Protein AF-A0A4R6F6M9-F1 (afdb_monomer_lite)

Structure (mmCIF, N/CA/C/O backbone):
data_AF-A0A4R6F6M9-F1
#
_entry.id   AF-A0A4R6F6M9-F1
#
loop_
_atom_site.group_PDB
_atom_site.id
_atom_site.type_symbol
_atom_site.label_atom_id
_atom_site.label_alt_id
_atom_site.label_comp_id
_atom_site.label_asym_id
_atom_site.label_entity_id
_atom_site.label_seq_id
_atom_site.pdbx_PDB_ins_code
_atom_site.Cartn_x
_atom_site.Cartn_y
_atom_site.Cartn_z
_atom_site.occupancy
_atom_site.B_iso_or_equiv
_atom_site.auth_seq_id
_atom_site.auth_comp_id
_atom_site.auth_asym_id
_atom_site.auth_atom_id
_atom_site.pdbx_PDB_model_num
ATOM 1 N N . MET A 1 1 ? 9.924 -12.981 -24.071 1.00 45.50 1 MET A N 1
ATOM 2 C CA . MET A 1 1 ? 10.353 -11.655 -24.574 1.00 45.50 1 MET A CA 1
ATOM 3 C C . MET A 1 1 ? 11.393 -11.863 -25.659 1.00 45.50 1 MET A C 1
ATOM 5 O O . MET A 1 1 ? 12.392 -12.525 -25.407 1.00 45.50 1 MET A O 1
ATOM 9 N N . SER A 1 2 ? 11.071 -11.410 -26.868 1.00 41.72 2 SER A N 1
ATOM 10 C CA . SER A 1 2 ? 11.675 -11.763 -28.158 1.00 41.72 2 SER A CA 1
ATOM 11 C C . SER A 1 2 ? 13.204 -11.843 -28.159 1.00 41.72 2 SER A C 1
ATOM 13 O O . SER A 1 2 ? 13.891 -10.850 -27.928 1.00 41.72 2 SER A O 1
ATOM 15 N N . ARG A 1 3 ? 13.718 -13.016 -28.546 1.00 51.66 3 ARG A N 1
ATOM 16 C CA . ARG A 1 3 ? 15.097 -13.278 -29.000 1.00 51.66 3 ARG A CA 1
ATOM 17 C C . ARG A 1 3 ? 15.391 -12.582 -30.345 1.00 51.66 3 ARG A C 1
ATOM 19 O O . ARG A 1 3 ? 16.047 -13.159 -31.201 1.00 51.66 3 ARG A O 1
ATOM 26 N N . ALA A 1 4 ? 14.848 -11.386 -30.571 1.00 58.34 4 ALA A N 1
ATOM 27 C CA . ALA A 1 4 ? 15.050 -10.639 -31.803 1.00 58.34 4 ALA A CA 1
ATOM 28 C C . ALA A 1 4 ? 16.478 -10.085 -31.797 1.00 58.34 4 ALA A C 1
ATOM 30 O O . ALA A 1 4 ? 16.815 -9.161 -31.052 1.00 58.34 4 ALA A O 1
ATOM 31 N N . ILE A 1 5 ? 17.334 -10.735 -32.579 1.00 58.75 5 ILE A N 1
ATOM 32 C CA . ILE A 1 5 ? 18.727 -10.355 -32.781 1.00 58.75 5 ILE A CA 1
ATOM 33 C C . ILE A 1 5 ? 18.720 -9.188 -33.765 1.00 58.75 5 ILE A C 1
ATOM 35 O O . ILE A 1 5 ? 18.019 -9.228 -34.776 1.00 58.75 5 ILE A O 1
ATOM 39 N N . SER A 1 6 ? 19.465 -8.127 -33.464 1.00 61.78 6 SER A N 1
ATOM 40 C CA . SER A 1 6 ? 19.633 -7.046 -34.432 1.00 61.78 6 SER A CA 1
ATOM 41 C C . SER A 1 6 ? 20.352 -7.584 -35.673 1.00 61.78 6 SER A C 1
ATOM 43 O O . SER A 1 6 ? 21.433 -8.162 -35.560 1.00 61.78 6 SER A O 1
ATOM 45 N N . VAL A 1 7 ? 19.755 -7.396 -36.851 1.00 62.16 7 VAL A N 1
ATOM 46 C CA . VAL A 1 7 ? 20.300 -7.914 -38.121 1.00 62.16 7 VAL A CA 1
ATOM 47 C C . VAL A 1 7 ? 21.663 -7.281 -38.443 1.00 62.16 7 VAL A C 1
ATOM 49 O O . VAL A 1 7 ? 22.518 -7.917 -39.041 1.00 62.16 7 VAL A O 1
ATOM 52 N N . SER A 1 8 ? 21.898 -6.045 -37.986 1.00 63.56 8 SER A N 1
ATOM 53 C CA . SER A 1 8 ? 23.139 -5.298 -38.220 1.00 63.56 8 SER A CA 1
ATOM 54 C C . SER A 1 8 ? 24.231 -5.507 -37.165 1.00 63.56 8 SER A C 1
ATOM 56 O O . SER A 1 8 ? 25.405 -5.410 -37.503 1.00 63.56 8 SER A O 1
ATOM 58 N N . ALA A 1 9 ? 23.890 -5.776 -35.897 1.00 64.31 9 ALA A N 1
ATOM 59 C CA . ALA A 1 9 ? 24.891 -5.893 -34.826 1.00 64.31 9 ALA A CA 1
ATOM 60 C C . ALA A 1 9 ? 25.155 -7.341 -34.382 1.00 64.31 9 ALA A C 1
ATOM 62 O O . ALA A 1 9 ? 25.978 -7.548 -33.489 1.00 64.31 9 ALA A O 1
ATOM 63 N N . ASN A 1 10 ? 24.452 -8.330 -34.959 1.00 63.97 10 ASN A N 1
ATOM 64 C CA . ASN A 1 10 ? 24.530 -9.765 -34.629 1.00 63.97 10 ASN A CA 1
ATOM 65 C C . ASN A 1 10 ? 24.441 -10.076 -33.124 1.00 63.97 10 ASN A C 1
ATOM 67 O O . ASN A 1 10 ? 24.875 -11.117 -32.633 1.00 63.97 10 ASN A O 1
ATOM 71 N N . LYS A 1 11 ? 23.864 -9.142 -32.368 1.00 66.94 11 LYS A N 1
ATOM 72 C CA . LYS A 1 11 ? 23.710 -9.196 -30.919 1.00 66.94 11 LYS A CA 1
ATOM 73 C C . LYS A 1 11 ? 22.277 -8.806 -30.566 1.00 66.94 11 LYS A C 1
ATOM 75 O O . LYS A 1 11 ? 21.681 -7.962 -31.253 1.00 66.94 11 LYS A O 1
ATOM 80 N N . PRO A 1 12 ? 21.698 -9.407 -29.514 1.00 72.00 12 PRO A N 1
ATOM 81 C CA . PRO A 1 12 ? 20.424 -8.951 -28.982 1.00 72.00 12 PRO A CA 1
ATOM 82 C C . PRO A 1 12 ? 20.569 -7.514 -28.474 1.00 72.00 12 PRO A C 1
ATOM 84 O O . PRO A 1 12 ? 21.596 -7.142 -27.901 1.00 72.00 12 PRO A O 1
ATOM 87 N N . PHE A 1 13 ? 19.541 -6.691 -28.680 1.00 77.62 13 PHE A N 1
ATOM 88 C CA . PHE A 1 13 ? 19.550 -5.331 -28.153 1.00 77.62 13 PHE A CA 1
ATOM 89 C C . PHE A 1 13 ? 19.603 -5.348 -26.623 1.00 77.62 13 PHE A C 1
ATOM 91 O O . PHE A 1 13 ? 18.864 -6.077 -25.960 1.00 77.62 13 PHE A O 1
ATOM 98 N N . GLY A 1 14 ? 20.476 -4.513 -26.055 1.00 83.38 14 GLY A N 1
ATOM 99 C CA . GLY A 1 14 ? 20.558 -4.337 -24.611 1.00 83.38 14 GLY A CA 1
ATOM 100 C C . GLY A 1 14 ? 19.246 -3.795 -24.039 1.00 83.38 14 GLY A C 1
ATOM 101 O O . GLY A 1 14 ? 18.592 -2.945 -24.646 1.00 83.38 14 GLY A O 1
ATOM 102 N N . LEU A 1 15 ? 18.892 -4.247 -22.833 1.00 82.00 15 LEU A N 1
ATOM 103 C CA . LEU A 1 15 ? 17.637 -3.894 -22.155 1.00 82.00 15 LEU A CA 1
ATOM 104 C C . LEU A 1 15 ? 17.455 -2.371 -22.019 1.00 82.00 15 LEU A C 1
ATOM 106 O O . LEU A 1 15 ? 16.345 -1.875 -22.155 1.00 82.00 15 LEU A O 1
ATOM 110 N N . GLN A 1 16 ? 18.548 -1.618 -21.849 1.00 83.69 16 GLN A N 1
ATOM 111 C CA . GLN A 1 16 ? 18.526 -0.150 -21.823 1.00 83.69 16 GLN A CA 1
ATOM 112 C C . GLN A 1 16 ? 17.938 0.462 -23.097 1.00 83.69 16 GLN A C 1
ATOM 114 O O . GLN A 1 16 ? 17.074 1.328 -23.009 1.00 8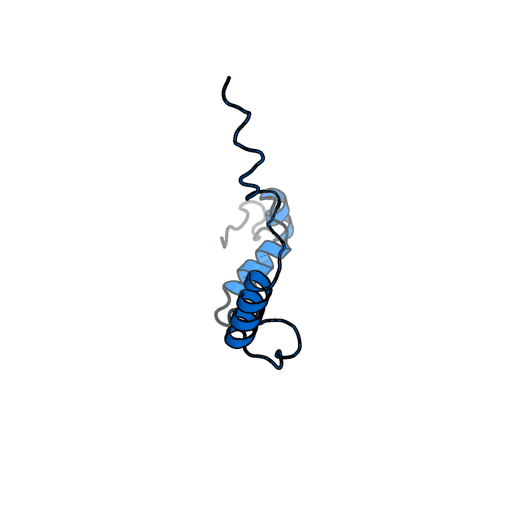3.69 16 GLN A O 1
ATOM 119 N N . ARG A 1 17 ? 18.381 -0.001 -24.271 1.00 85.12 17 ARG A N 1
ATOM 120 C CA . ARG A 1 17 ? 17.922 0.519 -25.563 1.00 85.12 17 ARG A CA 1
ATOM 121 C C . ARG A 1 17 ? 16.455 0.180 -25.795 1.00 85.12 17 ARG A C 1
ATOM 123 O O . ARG A 1 17 ? 15.693 1.025 -26.239 1.00 85.12 17 ARG A O 1
ATOM 130 N N . VAL A 1 18 ? 16.060 -1.043 -25.445 1.00 85.00 18 VAL A N 1
ATOM 131 C CA . VAL A 1 18 ? 14.669 -1.501 -25.548 1.00 85.00 18 VAL A CA 1
ATOM 132 C C . VAL A 1 18 ? 13.754 -0.671 -24.641 1.00 85.00 18 VAL A C 1
ATOM 134 O O . VAL A 1 18 ? 12.717 -0.204 -25.097 1.00 85.00 18 VAL A O 1
ATOM 137 N N . CYS A 1 19 ? 14.157 -0.422 -23.391 1.00 88.50 19 CYS A N 1
ATOM 138 C CA . CYS A 1 19 ? 13.418 0.440 -22.465 1.00 88.50 19 CYS A CA 1
ATOM 139 C C . CYS A 1 19 ? 13.294 1.883 -22.970 1.00 88.50 19 CYS A C 1
ATOM 141 O O . CYS A 1 19 ? 12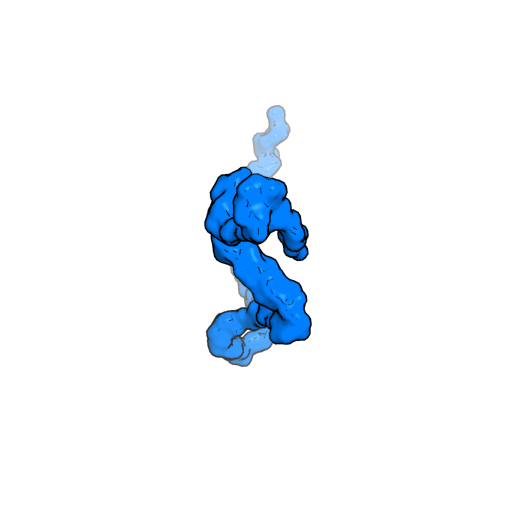.212 2.451 -22.886 1.00 88.50 19 CYS A O 1
ATOM 143 N N . GLN A 1 20 ? 14.369 2.461 -23.517 1.00 86.81 20 GLN A N 1
ATOM 144 C CA . GLN A 1 20 ? 14.343 3.820 -24.069 1.00 86.81 20 GLN A CA 1
ATOM 145 C C . GLN A 1 20 ? 13.407 3.941 -25.277 1.00 86.81 20 GLN A C 1
ATOM 147 O O . GLN A 1 20 ? 12.615 4.872 -25.333 1.00 86.81 20 GLN A O 1
ATOM 152 N N . VAL A 1 21 ? 13.467 2.997 -26.221 1.00 89.38 21 VAL A N 1
ATOM 153 C CA . VAL A 1 21 ? 12.646 3.032 -27.444 1.00 89.38 21 VAL A CA 1
ATOM 154 C C . VAL A 1 21 ? 11.171 2.766 -27.146 1.00 89.38 21 VAL A C 1
ATOM 156 O O . VAL A 1 21 ? 10.306 3.414 -27.722 1.00 89.38 21 VAL A O 1
ATOM 159 N N . LEU A 1 22 ? 10.873 1.823 -26.249 1.00 85.69 22 LEU A N 1
ATOM 160 C CA . LEU A 1 22 ? 9.495 1.468 -25.897 1.00 85.69 22 LEU A CA 1
ATOM 161 C C . LEU A 1 22 ? 8.893 2.369 -24.805 1.00 85.69 22 LEU A C 1
ATOM 163 O O . LEU A 1 22 ? 7.732 2.190 -24.454 1.00 85.69 22 LEU A O 1
ATOM 167 N N . GLY A 1 23 ? 9.671 3.292 -24.228 1.00 89.44 23 GLY A N 1
ATOM 168 C CA . GLY A 1 23 ? 9.210 4.198 -23.170 1.00 89.44 23 GLY A CA 1
ATOM 169 C C . GLY A 1 23 ? 8.923 3.526 -21.821 1.00 89.44 23 GLY A C 1
ATOM 170 O O . GLY A 1 23 ? 8.294 4.130 -20.956 1.00 89.44 23 GLY A O 1
ATOM 171 N N . PHE A 1 24 ? 9.373 2.286 -21.604 1.00 86.38 24 PHE A N 1
ATOM 172 C CA . PHE A 1 24 ? 9.154 1.579 -20.339 1.00 86.38 24 PHE A CA 1
ATOM 173 C C . PHE A 1 24 ? 10.314 1.785 -19.364 1.00 86.38 24 PHE A C 1
ATOM 175 O O . PHE A 1 24 ? 11.472 1.549 -19.731 1.00 86.38 24 PHE A O 1
ATOM 182 N N . PRO A 1 25 ? 10.043 2.109 -18.086 1.00 87.62 25 PRO A N 1
ATOM 183 C CA . PRO A 1 25 ? 11.091 2.155 -17.086 1.00 87.62 25 PRO A CA 1
ATOM 184 C C . PRO A 1 25 ? 11.634 0.748 -16.829 1.00 87.62 25 PRO A C 1
ATOM 186 O O . PRO A 1 25 ? 10.930 -0.266 -16.869 1.00 87.62 25 PRO A O 1
ATOM 189 N N . ARG A 1 26 ? 12.931 0.692 -16.530 1.00 87.44 26 ARG A N 1
ATOM 190 C CA . ARG A 1 26 ? 13.668 -0.561 -16.335 1.00 87.44 26 ARG A CA 1
ATOM 191 C C . ARG A 1 26 ? 13.104 -1.412 -15.188 1.00 87.44 26 ARG A C 1
ATOM 193 O O . ARG A 1 26 ? 13.134 -2.640 -15.257 1.00 87.44 26 ARG A O 1
ATOM 200 N N . SER A 1 27 ? 12.554 -0.754 -14.167 1.00 88.81 27 SER A N 1
ATOM 201 C CA . SER A 1 27 ? 11.892 -1.369 -13.012 1.00 88.81 27 SER A CA 1
ATOM 202 C C . SER A 1 27 ? 10.671 -2.201 -13.404 1.00 88.81 27 SER A C 1
ATOM 204 O O . SER A 1 27 ? 10.497 -3.289 -12.863 1.00 88.81 27 SER A O 1
ATOM 206 N N . THR A 1 28 ? 9.872 -1.760 -14.380 1.00 88.69 28 THR A N 1
ATOM 207 C CA . THR A 1 28 ? 8.688 -2.499 -14.850 1.00 88.69 28 THR A CA 1
ATOM 208 C C . THR A 1 28 ? 9.074 -3.852 -15.427 1.00 88.69 28 THR A C 1
ATOM 210 O O . THR A 1 28 ? 8.459 -4.866 -15.105 1.00 88.69 28 THR A O 1
ATOM 213 N N . ILE A 1 29 ? 10.139 -3.899 -16.231 1.00 87.19 29 ILE A N 1
ATOM 214 C CA . ILE A 1 29 ? 10.613 -5.150 -16.832 1.00 87.19 29 ILE A CA 1
ATOM 215 C C . ILE A 1 29 ? 11.107 -6.123 -15.756 1.00 87.19 29 ILE A C 1
ATOM 217 O O . ILE A 1 29 ? 10.812 -7.315 -15.831 1.00 87.19 29 ILE A O 1
ATOM 221 N N . TYR A 1 30 ? 11.824 -5.635 -14.740 1.00 87.69 30 TYR A N 1
ATOM 222 C CA . TYR A 1 30 ? 12.252 -6.478 -13.623 1.00 87.69 30 TYR A CA 1
ATOM 223 C C . TYR A 1 30 ? 11.080 -6.945 -12.753 1.00 87.69 30 TYR A C 1
ATOM 225 O O . TYR A 1 30 ? 11.043 -8.115 -12.389 1.00 87.69 30 TYR A O 1
ATOM 233 N N . ALA A 1 31 ? 10.097 -6.084 -12.483 1.00 85.56 31 ALA A N 1
ATOM 234 C CA . ALA A 1 31 ? 8.909 -6.443 -11.713 1.00 85.56 31 ALA A CA 1
ATOM 235 C C . ALA A 1 31 ? 8.071 -7.523 -12.415 1.00 85.56 31 ALA A C 1
ATOM 237 O O . ALA A 1 31 ? 7.633 -8.476 -11.775 1.00 85.56 31 ALA A O 1
ATOM 238 N N . VAL A 1 32 ? 7.884 -7.411 -13.735 1.00 85.75 32 VAL A N 1
ATOM 239 C CA . VAL A 1 32 ? 7.195 -8.435 -14.532 1.00 85.75 32 VAL A CA 1
ATOM 240 C C . VAL A 1 32 ? 7.984 -9.741 -14.522 1.00 85.75 32 VAL A C 1
ATOM 242 O O . VAL A 1 32 ? 7.404 -10.777 -14.226 1.00 85.75 32 VAL A O 1
ATOM 245 N N . ARG A 1 33 ? 9.304 -9.697 -14.764 1.00 87.31 33 ARG A N 1
ATOM 246 C CA . ARG A 1 33 ? 10.161 -10.896 -14.722 1.00 87.31 33 ARG A CA 1
ATOM 247 C C . ARG A 1 33 ? 10.115 -11.605 -13.376 1.00 87.31 33 ARG A C 1
ATOM 249 O O . ARG A 1 33 ? 10.068 -12.828 -13.360 1.00 87.31 33 ARG A O 1
ATOM 256 N N . ALA A 1 34 ? 10.123 -10.842 -12.283 1.00 84.38 34 ALA A N 1
ATOM 257 C CA . ALA A 1 34 ? 9.961 -11.384 -10.945 1.00 84.38 34 ALA A CA 1
ATOM 258 C C . ALA A 1 34 ? 8.617 -12.115 -10.838 1.00 84.38 34 ALA A C 1
ATOM 260 O O . ALA A 1 34 ? 8.614 -13.305 -10.576 1.00 84.38 34 ALA A O 1
ATOM 261 N N . ARG A 1 35 ? 7.490 -11.462 -11.152 1.00 78.75 35 ARG A N 1
ATOM 262 C CA . ARG A 1 35 ? 6.150 -12.083 -11.084 1.00 78.75 35 ARG A CA 1
ATOM 263 C C . ARG A 1 35 ? 5.990 -13.333 -11.955 1.00 78.75 35 ARG A C 1
ATOM 265 O O . ARG A 1 35 ? 5.237 -14.218 -11.582 1.00 78.75 35 ARG A O 1
ATOM 272 N N . THR A 1 36 ? 6.643 -13.379 -13.116 1.00 79.62 36 THR A N 1
ATOM 273 C CA . THR A 1 36 ? 6.573 -14.520 -14.046 1.00 79.62 36 THR A CA 1
ATOM 274 C C . THR A 1 36 ? 7.534 -15.654 -13.708 1.00 79.62 36 THR A C 1
ATOM 276 O O . THR A 1 36 ? 7.470 -16.693 -14.351 1.00 79.62 36 THR A O 1
ATOM 279 N N . ALA A 1 37 ? 8.474 -15.455 -12.783 1.00 80.44 37 ALA A N 1
ATOM 280 C CA . ALA A 1 37 ? 9.279 -16.559 -12.289 1.00 80.44 37 ALA A CA 1
ATOM 281 C C . ALA A 1 37 ? 8.395 -17.399 -11.358 1.00 80.44 37 ALA A C 1
ATOM 283 O O . ALA A 1 37 ? 7.844 -16.857 -10.400 1.00 80.44 37 ALA A O 1
ATOM 284 N N . ASP A 1 38 ? 8.295 -18.705 -11.620 1.00 64.25 38 ASP A N 1
ATOM 285 C CA . ASP A 1 38 ? 7.373 -19.660 -10.969 1.00 64.25 38 ASP A CA 1
ATOM 286 C C . ASP A 1 38 ? 7.480 -19.737 -9.426 1.00 64.25 38 ASP A C 1
ATOM 288 O O . ASP A 1 38 ? 6.687 -20.406 -8.773 1.00 64.25 38 ASP A O 1
ATOM 292 N N . ASN A 1 39 ? 8.436 -19.024 -8.823 1.00 63.00 39 ASN A N 1
ATOM 293 C CA . ASN A 1 39 ? 8.699 -18.974 -7.385 1.00 63.00 39 ASN A CA 1
ATOM 294 C C . ASN A 1 39 ? 8.201 -17.700 -6.680 1.00 63.00 39 ASN A C 1
ATOM 296 O O . ASN A 1 39 ? 8.494 -17.507 -5.498 1.00 63.00 39 ASN A O 1
ATOM 300 N N . VAL A 1 40 ? 7.479 -16.798 -7.355 1.00 60.78 40 VAL A N 1
ATOM 301 C CA . VAL A 1 40 ? 6.932 -15.614 -6.676 1.00 60.78 40 VAL A CA 1
ATOM 302 C C . VAL A 1 40 ? 5.586 -15.939 -6.050 1.00 60.78 40 VAL A C 1
ATOM 304 O O . VAL A 1 40 ? 4.534 -15.848 -6.677 1.00 60.78 40 VAL A O 1
ATOM 307 N N . VAL A 1 41 ? 5.640 -16.282 -4.763 1.00 69.38 41 VAL A N 1
ATOM 308 C CA . VAL A 1 41 ? 4.460 -16.327 -3.899 1.00 69.38 41 VAL A CA 1
ATOM 309 C C . VAL A 1 41 ? 3.813 -14.936 -3.920 1.00 69.38 41 VAL A C 1
ATOM 311 O O . VAL A 1 41 ? 4.495 -13.949 -3.619 1.00 69.38 41 VAL A O 1
ATOM 314 N N . PRO A 1 42 ? 2.523 -14.810 -4.283 1.00 67.56 42 PRO A N 1
ATOM 315 C CA . PRO A 1 42 ? 1.840 -13.531 -4.212 1.00 67.56 42 PRO A CA 1
ATOM 316 C C . PRO A 1 42 ? 1.883 -13.030 -2.767 1.00 67.56 42 PRO A C 1
ATOM 318 O O . PRO A 1 42 ? 1.362 -13.671 -1.855 1.00 67.56 42 PRO A O 1
ATOM 321 N N . ILE A 1 43 ? 2.525 -11.879 -2.551 1.00 68.69 43 ILE A N 1
ATOM 322 C CA . ILE A 1 43 ? 2.493 -11.198 -1.257 1.00 68.69 43 ILE A CA 1
ATOM 323 C C . ILE A 1 43 ? 1.060 -10.714 -1.071 1.00 68.69 43 ILE A C 1
ATOM 325 O O . ILE A 1 43 ? 0.661 -9.717 -1.671 1.00 68.69 43 ILE A O 1
ATOM 329 N N . ILE A 1 44 ? 0.281 -11.428 -0.262 1.00 73.38 44 ILE A N 1
ATOM 330 C CA . ILE A 1 44 ? -1.021 -10.948 0.189 1.00 73.38 44 ILE A CA 1
ATOM 331 C C . ILE A 1 44 ? -0.726 -9.808 1.168 1.00 73.38 44 ILE A C 1
ATOM 333 O O . ILE A 1 44 ? -0.121 -10.059 2.216 1.00 73.38 44 ILE A O 1
ATOM 337 N N . PRO A 1 45 ? -1.076 -8.549 0.847 1.00 70.94 45 PRO A N 1
ATOM 338 C CA . PRO A 1 45 ? -0.850 -7.448 1.766 1.00 70.94 45 PRO A CA 1
ATOM 339 C C . PRO A 1 45 ? -1.725 -7.661 3.006 1.00 70.94 45 PRO A C 1
ATOM 341 O O . PRO A 1 45 ? -2.933 -7.447 2.981 1.00 70.94 45 PRO A O 1
ATOM 344 N N . GLY A 1 46 ? -1.115 -8.122 4.097 1.00 74.81 46 GLY A N 1
ATOM 345 C CA . GLY A 1 46 ? -1.771 -8.193 5.400 1.00 74.81 46 GLY A CA 1
ATOM 346 C C . GLY A 1 46 ? -1.946 -6.801 6.008 1.00 74.81 46 GLY A C 1
ATOM 347 O O . GLY A 1 46 ? -1.221 -5.864 5.652 1.00 74.81 46 GLY A O 1
ATOM 348 N N . ARG A 1 47 ? -2.877 -6.656 6.966 1.00 72.12 47 ARG A N 1
ATOM 349 C CA . ARG A 1 47 ? -2.921 -5.446 7.803 1.00 72.12 47 ARG A CA 1
ATOM 350 C C . ARG A 1 47 ? -1.554 -5.273 8.457 1.00 72.12 47 ARG A C 1
ATOM 352 O O . ARG A 1 47 ? -1.059 -6.174 9.130 1.00 72.12 47 ARG A O 1
ATOM 359 N N . ARG A 1 48 ? -0.943 -4.113 8.231 1.00 75.38 48 ARG A N 1
ATOM 360 C CA . ARG A 1 48 ? 0.297 -3.729 8.900 1.00 75.38 48 ARG A CA 1
ATOM 361 C C . ARG A 1 48 ? -0.029 -3.341 10.339 1.00 75.38 48 ARG A C 1
ATOM 363 O O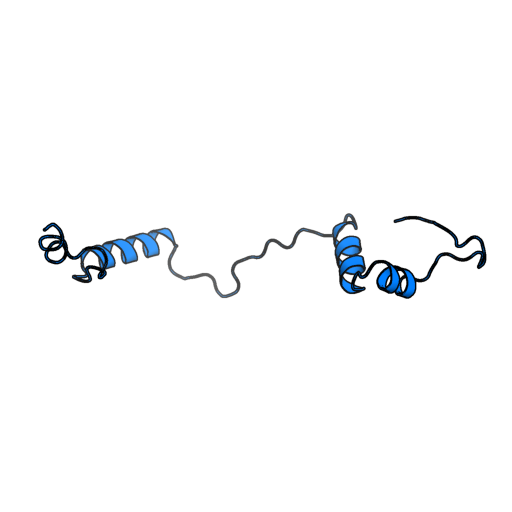 . ARG A 1 48 ? -0.997 -2.622 10.568 1.00 75.38 48 ARG A O 1
ATOM 370 N N . GLY A 1 49 ? 0.806 -3.777 11.274 1.00 79.94 49 GLY A N 1
ATOM 371 C CA . GLY A 1 49 ? 0.707 -3.401 12.682 1.00 79.94 49 GLY A CA 1
ATOM 372 C C . GLY A 1 49 ? 0.169 -4.506 13.598 1.00 79.94 49 GLY A C 1
ATOM 373 O O . GLY A 1 49 ? -0.176 -5.597 13.139 1.00 79.94 49 GLY A O 1
ATOM 374 N N . PRO A 1 50 ? 0.160 -4.247 14.916 1.00 84.44 50 PRO A N 1
ATOM 375 C CA . PRO A 1 50 ? -0.302 -5.203 15.913 1.00 84.44 50 PRO A CA 1
ATOM 376 C C . PRO A 1 50 ? -1.777 -5.553 15.701 1.00 84.44 50 PRO A C 1
ATOM 378 O O . PRO A 1 50 ? -2.583 -4.705 15.314 1.00 84.44 50 PRO A O 1
ATOM 381 N N . LYS A 1 51 ? -2.136 -6.813 15.977 1.00 81.38 51 LYS A N 1
ATOM 382 C CA . LYS A 1 51 ? -3.534 -7.251 15.907 1.00 81.38 51 LYS A CA 1
ATOM 383 C C . LYS A 1 51 ? -4.375 -6.427 16.896 1.00 81.38 51 LYS A C 1
ATOM 385 O O . LYS A 1 51 ? -3.968 -6.304 18.056 1.00 81.38 51 LYS A O 1
ATOM 390 N N . PRO A 1 52 ? -5.522 -5.870 16.468 1.00 82.06 52 PRO A N 1
ATOM 391 C CA . PRO A 1 52 ? -6.404 -5.148 17.372 1.00 82.06 52 PRO A CA 1
ATOM 392 C C . PRO A 1 52 ? -6.913 -6.089 18.470 1.00 82.06 52 PRO A C 1
ATOM 394 O O . PRO A 1 52 ? -7.161 -7.269 18.225 1.00 82.06 52 PRO A O 1
ATOM 397 N N . LYS A 1 53 ? -7.047 -5.564 19.693 1.00 87.12 53 LYS A N 1
ATOM 398 C CA . LYS A 1 53 ? -7.546 -6.322 20.857 1.00 87.12 53 LYS A CA 1
ATOM 399 C C . LYS A 1 53 ? -9.046 -6.620 20.770 1.00 87.12 53 LYS A C 1
ATOM 401 O O . LYS A 1 53 ? -9.518 -7.535 21.431 1.00 87.12 53 LYS A O 1
ATOM 406 N N . MET A 1 54 ? -9.773 -5.832 19.982 1.00 87.81 54 MET A N 1
ATOM 407 C CA . MET A 1 54 ? -11.214 -5.938 19.786 1.00 87.81 54 MET A CA 1
ATOM 408 C C . MET A 1 54 ? -11.493 -6.510 18.390 1.00 87.81 54 MET A C 1
ATOM 410 O O . MET A 1 54 ? -10.884 -6.032 17.426 1.00 87.81 54 MET A O 1
ATOM 414 N N . PRO A 1 55 ? -12.370 -7.518 18.257 1.00 87.56 55 PRO A N 1
ATOM 415 C CA . PRO A 1 55 ? -12.772 -8.019 16.951 1.00 87.56 55 PRO A CA 1
ATOM 416 C C . PRO A 1 55 ? -13.631 -6.978 16.217 1.00 87.56 55 PRO A C 1
ATOM 418 O O . PRO A 1 55 ? -14.403 -6.241 16.831 1.00 87.56 55 PRO A O 1
ATOM 421 N N . ASP A 1 56 ? -13.531 -6.945 14.886 1.00 85.94 56 ASP A N 1
ATOM 422 C CA . ASP A 1 56 ? -14.222 -5.952 14.048 1.00 85.94 56 ASP A CA 1
ATOM 423 C C . ASP A 1 56 ? -15.755 -5.962 14.244 1.00 85.94 56 ASP A C 1
ATOM 425 O O . ASP A 1 56 ? -16.393 -4.919 14.140 1.00 85.94 56 ASP A O 1
ATOM 429 N N . ALA A 1 57 ? -16.355 -7.116 14.560 1.00 89.31 57 ALA A N 1
ATOM 430 C CA . ALA A 1 57 ? -17.797 -7.230 14.798 1.00 89.31 57 ALA A CA 1
ATOM 431 C C . ALA A 1 57 ? -18.257 -6.433 16.032 1.00 89.31 57 ALA A C 1
ATOM 433 O O . ALA A 1 57 ? -19.269 -5.732 15.971 1.00 89.31 57 ALA A O 1
ATOM 434 N N . ASP A 1 58 ? -17.486 -6.495 17.118 1.00 90.06 58 ASP A N 1
ATOM 435 C CA . ASP A 1 58 ? -17.790 -5.772 18.355 1.00 90.06 58 ASP A CA 1
ATOM 436 C C . ASP A 1 58 ? -17.564 -4.270 18.169 1.00 90.06 58 ASP A C 1
ATOM 438 O O . ASP A 1 58 ? -18.367 -3.457 18.625 1.00 90.06 58 ASP A O 1
ATOM 442 N N . LEU A 1 59 ? -16.521 -3.902 17.417 1.00 91.31 59 LEU A N 1
ATOM 443 C CA . LEU A 1 59 ? -16.257 -2.516 17.039 1.00 91.31 59 LEU A CA 1
ATOM 444 C C . LEU A 1 59 ? -17.417 -1.930 16.221 1.00 91.31 59 LEU A C 1
ATOM 446 O O . LEU A 1 59 ? -17.881 -0.829 16.505 1.00 91.31 59 LEU A O 1
ATOM 450 N N . LEU A 1 60 ? -17.913 -2.667 15.222 1.00 93.25 60 LEU A N 1
ATOM 451 C CA . LEU A 1 60 ? -19.042 -2.229 14.397 1.00 93.25 60 LEU A CA 1
ATOM 452 C C . LEU A 1 60 ? -20.321 -2.057 15.213 1.00 93.25 60 LEU A C 1
ATOM 454 O O . LEU A 1 60 ? -21.085 -1.128 14.950 1.00 93.25 60 LEU A O 1
ATOM 458 N N . LYS A 1 61 ? -20.560 -2.936 16.190 1.00 93.56 61 LYS A N 1
ATOM 459 C CA . LYS A 1 61 ? -21.689 -2.795 17.109 1.00 93.56 61 LYS A CA 1
ATOM 460 C C . LYS A 1 61 ? -21.553 -1.517 17.941 1.00 93.56 61 LYS A C 1
ATOM 462 O O . LYS A 1 61 ? -22.473 -0.711 17.933 1.00 93.56 61 LYS A O 1
ATOM 467 N N . ALA A 1 62 ? -20.390 -1.294 18.554 1.00 91.94 62 ALA A N 1
ATOM 468 C CA . ALA A 1 62 ? -20.132 -0.100 19.357 1.00 91.94 62 ALA A CA 1
ATOM 469 C C . ALA A 1 62 ? -20.304 1.199 18.551 1.00 91.94 62 ALA A C 1
ATOM 471 O O . ALA A 1 62 ? -20.922 2.137 19.038 1.00 91.94 62 ALA A O 1
ATOM 472 N N . ILE A 1 63 ? -19.827 1.237 17.301 1.00 90.69 63 ILE A N 1
ATOM 473 C CA . ILE A 1 63 ? -20.009 2.396 16.412 1.00 90.69 63 ILE A CA 1
ATOM 474 C C . ILE A 1 63 ? -21.494 2.644 16.126 1.00 90.69 63 ILE A C 1
ATOM 476 O O . ILE A 1 63 ? -21.940 3.785 16.143 1.00 90.69 63 ILE A O 1
ATOM 480 N N . ARG A 1 64 ? -22.275 1.597 15.843 1.00 92.31 64 ARG A N 1
ATOM 481 C CA . ARG A 1 64 ? -23.712 1.749 15.564 1.00 92.31 64 ARG A CA 1
ATOM 482 C C . ARG A 1 64 ? -24.478 2.237 16.786 1.00 92.31 64 ARG A C 1
ATOM 484 O O . ARG A 1 64 ? -25.315 3.120 16.643 1.00 92.31 64 ARG A O 1
ATOM 491 N N . ASP A 1 65 ? -24.175 1.684 17.955 1.00 90.94 65 ASP A N 1
ATOM 492 C CA . ASP A 1 65 ? -24.795 2.091 19.214 1.00 90.94 65 ASP A CA 1
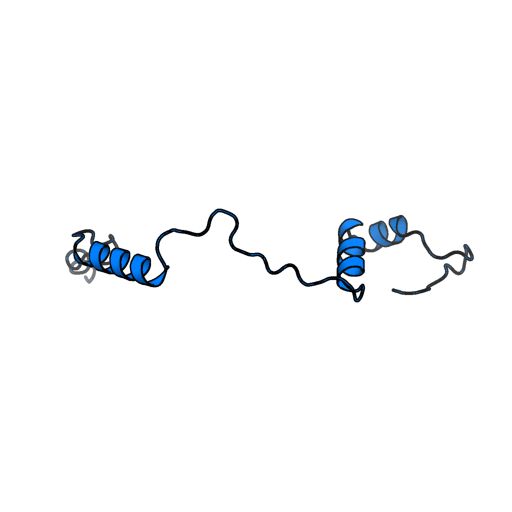ATOM 493 C C . ASP A 1 65 ? -24.465 3.566 19.527 1.00 90.94 65 ASP A C 1
ATOM 495 O O . ASP A 1 65 ? -25.353 4.328 19.906 1.00 90.94 65 ASP A O 1
ATOM 499 N N . ASP A 1 66 ? -23.222 3.994 19.276 1.00 89.94 66 ASP A N 1
ATOM 500 C CA . ASP A 1 66 ? -22.778 5.387 19.434 1.00 89.94 66 ASP A CA 1
ATOM 501 C C . ASP A 1 66 ? -23.478 6.338 18.449 1.00 89.94 66 ASP A C 1
ATOM 503 O O . ASP A 1 66 ? -23.950 7.403 18.837 1.00 89.94 66 ASP A O 1
ATOM 507 N N . LEU A 1 67 ? -23.643 5.932 17.186 1.00 86.44 67 LEU A N 1
ATOM 508 C CA . LEU A 1 67 ? -24.379 6.716 16.188 1.00 86.44 67 LEU A CA 1
ATOM 509 C C . LEU A 1 67 ? -25.867 6.872 16.530 1.00 86.44 67 LEU A C 1
ATOM 511 O O . LEU A 1 67 ? -26.438 7.918 16.242 1.00 86.44 67 LEU A O 1
ATOM 515 N N . VAL A 1 68 ? -26.496 5.8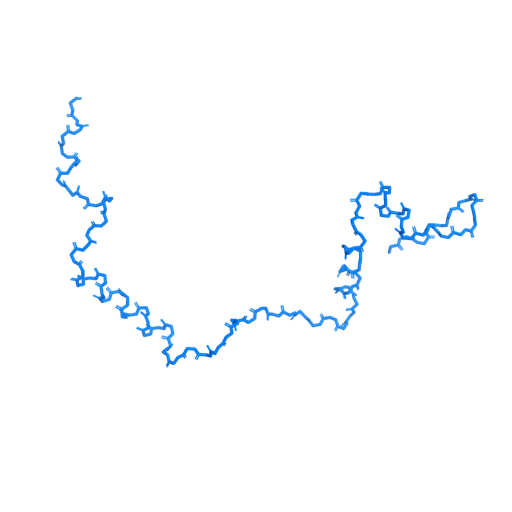60 17.136 1.00 85.88 68 VAL A N 1
ATOM 516 C CA . VAL A 1 68 ? -27.897 5.939 17.592 1.00 85.88 68 VAL A CA 1
ATOM 517 C C . VAL A 1 68 ? -28.031 6.818 18.835 1.00 85.88 68 VAL A C 1
ATOM 519 O O . VAL A 1 68 ? -29.014 7.543 18.973 1.00 85.88 68 VAL A O 1
ATOM 522 N N . ALA A 1 69 ? -27.061 6.754 19.749 1.00 84.69 69 ALA A N 1
ATOM 523 C CA . ALA A 1 69 ? -27.046 7.582 20.952 1.00 84.69 69 ALA A CA 1
ATOM 524 C C . ALA A 1 69 ? -26.687 9.046 20.655 1.00 84.69 69 ALA A C 1
ATOM 526 O O . ALA A 1 69 ? -27.082 9.949 21.397 1.00 84.69 69 ALA A O 1
ATOM 527 N N . SER A 1 70 ? -25.929 9.284 19.585 1.00 75.88 70 SER A N 1
ATOM 528 C CA . SER A 1 70 ? -25.466 10.610 19.217 1.00 75.88 70 SER A CA 1
ATOM 529 C C . SER A 1 70 ? -26.606 11.449 18.627 1.00 75.88 70 SER A C 1
ATOM 531 O O . SER A 1 70 ? -27.218 11.056 17.636 1.00 75.88 70 SER A O 1
ATOM 533 N N . PRO A 1 71 ? -26.854 12.664 19.147 1.00 74.62 71 PRO A N 1
ATOM 534 C CA . PRO A 1 71 ? -27.791 13.613 18.545 1.00 74.62 71 PRO A CA 1
ATOM 535 C C . PRO A 1 71 ? -27.240 14.244 17.251 1.00 74.62 71 PRO A C 1
ATOM 537 O O . PRO A 1 71 ? -27.801 15.219 16.749 1.00 74.62 71 PRO A O 1
ATOM 540 N N . PHE A 1 72 ? -26.115 13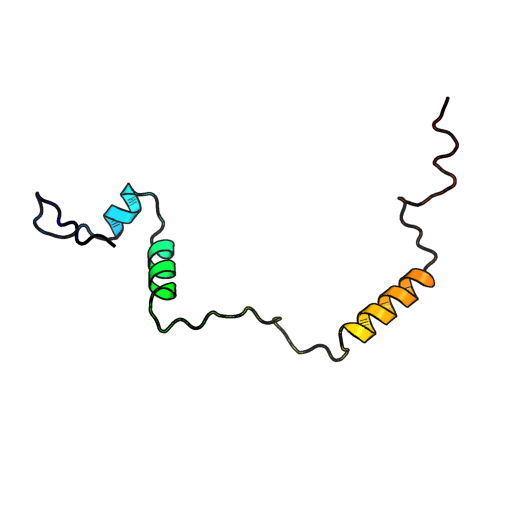.746 16.726 1.00 66.62 72 PHE A N 1
ATOM 541 C CA . PHE A 1 72 ? -25.463 14.274 15.537 1.00 66.62 72 PHE A CA 1
ATOM 542 C C . PHE A 1 72 ? -26.218 13.861 14.271 1.00 66.62 72 PHE A C 1
ATOM 544 O O . PHE A 1 72 ? -25.903 12.878 13.604 1.00 66.62 72 PHE A O 1
ATOM 551 N N . ILE A 1 73 ? -27.219 14.663 13.928 1.00 63.34 73 ILE A N 1
ATOM 552 C CA . ILE A 1 73 ? -27.854 14.657 12.617 1.00 63.34 73 ILE A CA 1
ATOM 553 C C . ILE A 1 73 ? -26.869 15.346 11.671 1.00 63.34 73 ILE A C 1
ATOM 555 O O . ILE A 1 73 ? -26.623 16.549 11.782 1.00 63.34 73 ILE A O 1
ATOM 559 N N . GLY A 1 74 ? -26.244 14.586 10.770 1.00 65.06 74 GLY A N 1
ATOM 560 C CA . GLY A 1 74 ? -25.432 15.180 9.712 1.00 65.06 74 GLY A CA 1
ATOM 561 C C . GLY A 1 74 ? -26.269 16.208 8.949 1.00 65.06 74 GLY A C 1
ATOM 562 O O . GLY A 1 74 ? -27.458 15.994 8.739 1.00 65.06 74 GLY A O 1
ATOM 563 N N . ALA A 1 75 ? -25.670 17.316 8.505 1.00 60.41 75 ALA A N 1
ATOM 564 C CA . ALA A 1 75 ? -26.374 18.415 7.823 1.00 60.41 75 ALA A CA 1
ATOM 565 C C . ALA A 1 75 ? -27.188 18.005 6.568 1.00 60.41 75 ALA A C 1
ATOM 567 O O . ALA A 1 75 ? -27.870 18.838 5.978 1.00 60.41 75 ALA A O 1
ATOM 568 N N . GLN A 1 76 ? -27.103 16.740 6.150 1.00 59.44 76 GLN A N 1
ATOM 569 C CA . GLN A 1 76 ? -27.869 16.137 5.062 1.00 59.44 76 GLN A CA 1
ATOM 570 C C . GLN A 1 76 ? -29.307 15.766 5.475 1.00 59.44 76 GLN A C 1
ATOM 572 O O . GLN A 1 76 ? -30.180 15.766 4.616 1.00 59.44 76 GLN A O 1
ATOM 577 N N . ASP A 1 77 ? -29.577 15.554 6.769 1.00 57.31 77 ASP A N 1
ATOM 578 C CA . ASP A 1 77 ? -30.872 15.081 7.277 1.00 57.31 77 ASP A CA 1
ATOM 579 C C . ASP A 1 77 ? -31.543 16.100 8.217 1.00 57.31 77 ASP A C 1
ATOM 581 O O . ASP A 1 77 ? -32.106 15.744 9.248 1.00 57.31 77 ASP A O 1
ATOM 585 N N . CYS A 1 78 ? -31.501 17.395 7.887 1.00 50.41 78 CYS A N 1
ATOM 586 C CA . CYS A 1 78 ? -32.306 18.412 8.572 1.00 50.41 78 CYS A CA 1
ATOM 587 C C . CYS A 1 78 ? -33.735 18.447 7.983 1.00 50.41 78 CYS A C 1
ATOM 589 O O . CYS A 1 78 ? -33.931 19.072 6.938 1.00 50.41 78 CYS A O 1
ATOM 591 N N . PRO A 1 79 ? -34.770 17.877 8.638 1.00 56.78 79 PRO A N 1
ATOM 592 C CA . PRO A 1 79 ? -36.132 17.870 8.092 1.00 56.78 79 PRO A CA 1
ATOM 593 C C . PRO A 1 79 ? -36.790 19.260 8.043 1.00 56.78 79 PRO A C 1
ATOM 595 O O . PRO A 1 79 ? -37.772 19.444 7.333 1.00 56.78 79 PRO A O 1
ATOM 598 N N . HIS A 1 80 ? -36.262 20.251 8.771 1.00 54.25 80 HIS A N 1
ATOM 599 C CA . HIS A 1 80 ? -36.849 21.593 8.855 1.00 54.25 80 HIS A CA 1
ATOM 600 C C . HIS A 1 80 ? -36.318 22.582 7.802 1.00 54.25 80 HIS A C 1
ATOM 602 O O . HIS A 1 80 ? -36.915 23.637 7.629 1.00 54.25 80 HIS A O 1
ATOM 608 N N . LEU A 1 81 ? -35.237 22.254 7.078 1.00 49.34 81 LEU A N 1
ATOM 609 C CA . LEU A 1 81 ? -34.633 23.155 6.078 1.00 49.34 81 LEU A CA 1
ATOM 610 C C . LEU A 1 81 ? -35.103 22.896 4.632 1.00 49.34 81 LEU A C 1
ATOM 612 O O . LEU A 1 81 ? -34.828 23.706 3.752 1.00 49.34 81 LEU A O 1
ATOM 616 N N . PHE A 1 82 ? -35.843 21.812 4.368 1.00 49.72 82 PHE A N 1
ATOM 617 C CA . PHE A 1 82 ? -36.363 21.487 3.025 1.00 49.72 82 PHE A CA 1
ATOM 618 C C . PHE A 1 82 ? -37.826 21.906 2.779 1.00 49.72 82 PHE A C 1
ATOM 620 O O . PHE A 1 82 ? -38.335 21.705 1.678 1.00 49.72 82 PHE A O 1
ATOM 627 N N . ALA A 1 83 ? -38.510 22.505 3.761 1.00 50.16 83 ALA A N 1
ATOM 628 C CA . ALA A 1 83 ? -39.921 22.889 3.626 1.00 50.16 83 ALA A CA 1
ATOM 629 C C . ALA A 1 83 ? -40.155 24.242 2.915 1.00 50.16 83 ALA A C 1
ATOM 631 O O . ALA A 1 83 ? -41.278 24.509 2.496 1.00 50.16 83 ALA A O 1
ATOM 632 N N . GLU A 1 84 ? -39.124 25.075 2.728 1.00 49.12 84 GLU A N 1
ATOM 633 C CA . GLU A 1 84 ? -39.269 26.443 2.183 1.00 49.12 84 GLU A CA 1
ATOM 634 C C . GLU A 1 84 ? -38.747 26.635 0.746 1.00 49.12 84 GLU A C 1
ATOM 636 O O . GLU A 1 84 ? -38.743 27.748 0.233 1.00 49.12 84 GLU A O 1
ATOM 641 N N . SER A 1 85 ? -38.333 25.575 0.045 1.00 52.78 85 SER A N 1
ATOM 642 C CA . SER A 1 85 ? -37.753 25.675 -1.312 1.00 52.78 85 SER A CA 1
ATOM 643 C C . SER A 1 85 ? -38.691 25.222 -2.439 1.00 52.78 85 SER A C 1
ATOM 645 O O . SER A 1 85 ? -38.248 24.737 -3.481 1.00 52.78 85 SER A O 1
ATOM 647 N N . ARG A 1 86 ? -40.005 25.398 -2.260 1.00 51.31 86 ARG A N 1
ATOM 648 C CA . ARG A 1 86 ? -40.990 25.204 -3.335 1.00 51.31 86 ARG A CA 1
ATOM 649 C C . ARG A 1 86 ? -42.008 26.351 -3.363 1.00 51.31 86 ARG A C 1
ATOM 651 O O . ARG A 1 86 ? -43.158 26.176 -2.970 1.00 51.31 86 ARG A O 1
ATOM 658 N N . LEU A 1 87 ? -41.549 27.511 -3.830 1.00 45.41 87 LEU A N 1
ATOM 659 C CA . LEU A 1 87 ? -42.367 28.526 -4.500 1.00 45.41 87 LEU A CA 1
ATOM 660 C C . LEU A 1 87 ? -41.842 28.685 -5.926 1.00 45.41 87 LEU A C 1
ATOM 662 O O . LEU A 1 87 ? -40.602 28.775 -6.072 1.00 45.41 87 LEU A O 1
#

Foldseek 3Di:
DDPDQDPVPSHPDDPVVVCVVVVHDPVVVVVVVLVPPPPDDPPPDDDPDDDDPDDVVVVVVVVVVCVVVDPDDDPVPDPVPPPPPDD

Secondary structure (DSSP, 8-state):
----B-TTTSSBPPHHHHHHHHT--HHHHHHHHHHHSTT------PPPSSPPSS-HHHHHHHHHHHHHH-----TT--TTSSSS---

Sequence (87 aa):
MSRAISVSANKPFGLQRVCQVLGFPRSTIYAVRARTADNVVPIIPGRRGPKPKMPDADLLKAIRDDLVASPFIGAQDCPHLFAESRL

pLDDT: mean 74.5, std 14.44, range [41.72, 93.56]

Radius of gyration: 29.43 Å; chains: 1; bounding box: 67×48×59 Å